Protein AF-A0AAP0MAU3-F1 (afdb_monomer_lite)

Structure (mmCIF, N/CA/C/O backbone):
data_AF-A0AAP0MAU3-F1
#
_entry.id   AF-A0AAP0MAU3-F1
#
loop_
_atom_site.group_PDB
_atom_site.id
_atom_site.type_symbol
_atom_site.label_atom_id
_atom_site.label_alt_id
_atom_site.label_comp_id
_atom_site.label_asym_id
_atom_site.label_entity_id
_atom_site.label_seq_id
_atom_site.pdbx_PDB_ins_code
_atom_site.Cartn_x
_atom_site.Cartn_y
_atom_site.Cartn_z
_atom_site.occupancy
_atom_site.B_iso_or_equiv
_atom_site.auth_seq_id
_atom_site.auth_comp_id
_atom_site.auth_asym_id
_atom_site.auth_atom_id
_atom_site.pdbx_PDB_model_num
ATOM 1 N N . MET A 1 1 ? 17.830 -16.562 -1.555 1.00 63.91 1 MET A N 1
ATOM 2 C CA . MET A 1 1 ? 18.471 -15.692 -2.558 1.00 63.91 1 MET A CA 1
ATOM 3 C C . MET A 1 1 ? 19.963 -15.726 -2.331 1.00 63.91 1 MET A C 1
ATOM 5 O O . MET A 1 1 ? 20.394 -15.428 -1.215 1.00 63.91 1 MET A O 1
ATOM 9 N N . LYS A 1 2 ? 20.707 -16.133 -3.354 1.00 83.50 2 LYS A N 1
ATOM 10 C CA . LYS A 1 2 ? 22.169 -16.105 -3.375 1.00 83.50 2 LYS A CA 1
ATOM 11 C C . LYS A 1 2 ? 22.661 -14.647 -3.455 1.00 83.50 2 LYS A C 1
ATOM 13 O O . LYS A 1 2 ? 21.877 -13.733 -3.728 1.00 83.50 2 LYS A O 1
ATOM 18 N N . ASP A 1 3 ? 23.919 -14.393 -3.111 1.00 85.00 3 ASP A N 1
ATOM 19 C CA . ASP A 1 3 ? 24.422 -13.017 -2.977 1.00 85.00 3 ASP A CA 1
ATOM 20 C C . ASP A 1 3 ? 24.593 -12.295 -4.322 1.00 85.00 3 ASP A C 1
ATOM 22 O O . ASP A 1 3 ? 24.368 -11.086 -4.402 1.00 85.00 3 ASP A O 1
ATOM 26 N N . ASP A 1 4 ? 24.875 -13.039 -5.387 1.00 83.12 4 ASP A N 1
ATOM 27 C CA . ASP A 1 4 ? 24.840 -12.591 -6.782 1.00 83.12 4 ASP A CA 1
ATOM 28 C C . ASP A 1 4 ? 23.440 -12.103 -7.190 1.00 83.12 4 ASP A C 1
ATOM 30 O O . ASP A 1 4 ? 23.301 -10.999 -7.717 1.00 83.12 4 ASP A O 1
ATOM 34 N N . GLU A 1 5 ? 22.387 -12.847 -6.843 1.00 81.06 5 GLU A N 1
ATOM 35 C CA . GLU A 1 5 ? 20.999 -12.443 -7.095 1.00 81.06 5 GLU A CA 1
ATOM 36 C C . GLU A 1 5 ? 20.652 -11.140 -6.360 1.00 81.06 5 GLU A C 1
ATOM 38 O O . GLU A 1 5 ? 20.054 -10.228 -6.937 1.00 81.06 5 GLU A O 1
ATOM 43 N N . LYS A 1 6 ? 21.049 -11.016 -5.083 1.00 84.69 6 LYS A N 1
ATOM 44 C CA . LYS A 1 6 ? 20.830 -9.783 -4.298 1.00 84.69 6 LYS A CA 1
ATOM 45 C C . LYS A 1 6 ? 21.547 -8.600 -4.926 1.00 84.69 6 LYS A C 1
ATOM 47 O O . LYS A 1 6 ? 20.984 -7.505 -4.967 1.00 84.69 6 LYS A O 1
ATOM 52 N N . ASN A 1 7 ? 22.770 -8.813 -5.398 1.00 84.94 7 ASN A N 1
ATOM 53 C CA . ASN A 1 7 ? 23.569 -7.771 -6.019 1.00 84.94 7 ASN A CA 1
ATOM 54 C C . ASN A 1 7 ? 22.959 -7.310 -7.352 1.00 84.94 7 ASN A C 1
ATOM 56 O O . ASN A 1 7 ? 22.775 -6.110 -7.550 1.00 84.94 7 ASN A O 1
ATOM 60 N N . SER A 1 8 ? 22.545 -8.247 -8.210 1.00 81.69 8 SER A N 1
ATOM 61 C CA . SER A 1 8 ? 21.859 -7.961 -9.477 1.00 81.69 8 SER A CA 1
ATOM 62 C C . SER A 1 8 ? 20.578 -7.140 -9.269 1.00 81.69 8 SER A C 1
ATOM 64 O O . SER A 1 8 ? 20.365 -6.141 -9.959 1.00 81.69 8 SER A O 1
ATOM 66 N N . ILE A 1 9 ? 19.753 -7.484 -8.269 1.00 82.56 9 ILE A N 1
ATOM 67 C CA . ILE A 1 9 ? 18.547 -6.703 -7.933 1.00 82.56 9 ILE A CA 1
ATOM 68 C C . ILE A 1 9 ? 18.9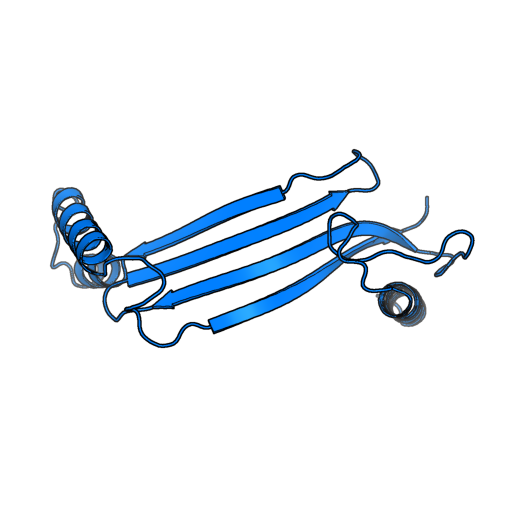05 -5.310 -7.394 1.00 82.56 9 ILE A C 1
ATOM 70 O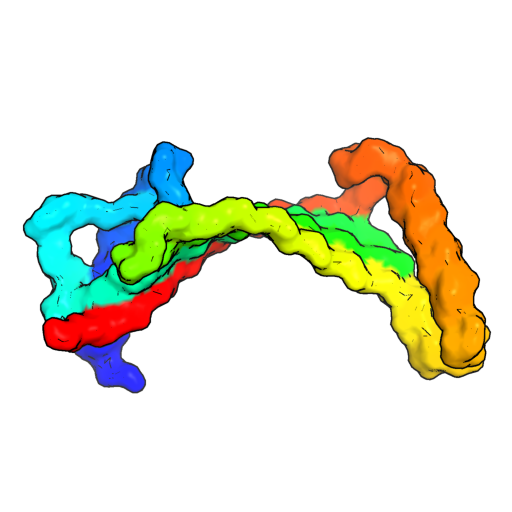 O . ILE A 1 9 ? 18.266 -4.329 -7.771 1.00 82.56 9 ILE A O 1
ATOM 74 N N . ARG A 1 10 ? 19.924 -5.189 -6.533 1.00 83.62 10 ARG A N 1
ATOM 75 C CA . ARG A 1 10 ? 20.364 -3.888 -5.995 1.00 83.62 10 ARG A CA 1
ATOM 76 C C . ARG A 1 10 ? 20.853 -2.943 -7.092 1.00 83.62 10 ARG A C 1
ATOM 78 O O . ARG A 1 10 ? 20.439 -1.789 -7.101 1.00 83.62 10 ARG A O 1
ATOM 85 N N . ILE A 1 11 ? 21.680 -3.420 -8.026 1.00 83.81 11 ILE A N 1
ATOM 86 C CA . ILE A 1 11 ? 22.151 -2.624 -9.175 1.00 83.81 11 ILE A CA 1
ATOM 87 C C . ILE A 1 11 ? 20.961 -2.162 -10.026 1.00 83.81 11 ILE A C 1
ATOM 89 O O . ILE A 1 11 ? 20.883 -0.998 -10.425 1.00 83.81 11 ILE A O 1
ATOM 93 N N . LEU A 1 12 ? 19.999 -3.057 -10.261 1.00 82.88 12 LEU A N 1
ATOM 94 C CA . LEU A 1 12 ? 18.791 -2.736 -11.008 1.00 82.88 12 LEU A CA 1
ATOM 95 C C . LEU A 1 12 ? 17.947 -1.663 -10.300 1.00 82.88 12 LEU A C 1
ATOM 97 O O . LEU A 1 12 ? 17.525 -0.716 -10.951 1.00 82.88 12 LEU A O 1
ATOM 101 N N . ILE A 1 13 ? 17.743 -1.743 -8.984 1.00 82.00 13 ILE A N 1
ATOM 102 C CA . ILE A 1 13 ? 16.989 -0.725 -8.229 1.00 82.00 13 ILE A CA 1
ATOM 103 C C . ILE A 1 13 ? 17.736 0.617 -8.207 1.00 82.00 13 ILE A C 1
ATOM 105 O O . ILE A 1 13 ? 17.131 1.657 -8.452 1.00 82.00 13 ILE A O 1
ATOM 109 N N . ASN A 1 14 ? 19.050 0.600 -7.980 1.00 84.44 14 ASN A N 1
ATOM 110 C CA . ASN A 1 14 ? 19.868 1.812 -7.866 1.00 84.44 14 ASN A CA 1
ATOM 111 C C . ASN A 1 14 ? 20.077 2.552 -9.198 1.00 84.44 14 ASN A C 1
ATOM 113 O O . ASN A 1 14 ? 20.582 3.669 -9.198 1.00 84.44 14 ASN A O 1
ATOM 117 N N . SER A 1 15 ? 19.714 1.945 -10.331 1.00 84.50 15 SER A N 1
ATOM 118 C CA . SER A 1 15 ? 19.778 2.589 -11.651 1.00 84.50 15 SER A CA 1
ATOM 119 C C . SER A 1 15 ? 18.492 3.326 -12.047 1.00 84.50 15 SER A C 1
ATOM 121 O O . SER A 1 15 ? 18.447 3.926 -13.123 1.00 84.50 15 SER A O 1
ATOM 123 N N . ALA A 1 16 ? 17.461 3.298 -11.196 1.00 87.06 16 ALA A N 1
ATOM 124 C CA . ALA A 1 16 ? 16.225 4.038 -11.407 1.00 87.06 16 ALA A CA 1
ATOM 125 C C . ALA A 1 16 ? 16.463 5.555 -11.362 1.00 87.06 16 ALA A C 1
ATOM 127 O O . ALA A 1 16 ? 17.186 6.062 -10.506 1.00 87.06 16 ALA A O 1
ATOM 128 N N . ILE A 1 17 ? 15.803 6.283 -12.259 1.00 87.44 17 ILE A N 1
ATOM 129 C CA . ILE A 1 17 ? 15.818 7.744 -12.323 1.00 87.44 17 ILE A CA 1
ATOM 130 C C . ILE A 1 17 ? 14.399 8.241 -12.018 1.00 87.44 17 ILE A C 1
ATOM 132 O O . ILE A 1 17 ? 13.470 7.817 -12.712 1.00 87.44 17 ILE A O 1
ATOM 136 N N . PRO A 1 18 ? 14.215 9.123 -11.017 1.00 85.31 18 PRO A N 1
ATOM 137 C CA . PRO A 1 18 ? 12.951 9.816 -10.796 1.00 85.31 18 PRO A CA 1
ATOM 138 C C . PRO A 1 18 ? 12.510 10.579 -12.039 1.00 85.31 18 PRO A C 1
ATOM 140 O O . PRO A 1 18 ? 13.286 11.345 -12.612 1.00 85.31 18 PRO A O 1
ATOM 143 N N . ASP A 1 19 ? 11.269 10.358 -12.447 1.00 86.25 19 ASP A N 1
ATOM 144 C CA . ASP A 1 19 ? 10.676 10.989 -13.616 1.00 86.25 19 ASP A CA 1
ATOM 145 C C . ASP A 1 19 ? 9.166 11.161 -13.384 1.00 86.25 19 ASP A C 1
ATOM 147 O O . ASP A 1 19 ? 8.422 10.184 -13.461 1.00 86.25 19 ASP A O 1
ATOM 151 N N . PRO A 1 20 ? 8.701 12.372 -13.033 1.00 81.88 20 PRO A N 1
ATOM 152 C CA . PRO A 1 20 ? 7.296 12.618 -12.721 1.00 81.88 20 PRO A CA 1
ATOM 153 C C . PRO A 1 20 ? 6.384 12.585 -13.956 1.00 81.88 20 PRO A C 1
ATOM 155 O O . PRO A 1 20 ? 5.166 12.568 -13.795 1.00 81.88 20 PRO A O 1
ATOM 158 N N . GLU A 1 21 ? 6.941 12.592 -15.170 1.00 85.50 21 GLU A N 1
ATOM 159 C CA . GLU A 1 21 ? 6.165 12.601 -16.414 1.00 85.50 21 GLU A CA 1
ATOM 160 C C . GLU A 1 21 ? 5.739 11.189 -16.840 1.00 85.50 21 GLU A C 1
ATOM 162 O O . GLU A 1 21 ? 4.863 11.027 -17.693 1.00 85.50 21 GLU A O 1
ATOM 167 N N . VAL A 1 22 ? 6.319 10.150 -16.228 1.00 81.38 22 VAL A N 1
ATOM 168 C CA . VAL A 1 22 ? 5.973 8.752 -16.499 1.00 81.38 22 VAL A CA 1
ATOM 169 C C . VAL A 1 22 ? 5.142 8.145 -15.375 1.00 81.38 22 VAL A C 1
ATOM 171 O O . VAL A 1 22 ? 5.345 8.413 -14.190 1.00 81.38 22 VAL A O 1
ATOM 174 N N . LYS A 1 23 ? 4.233 7.237 -15.746 1.00 80.00 23 LYS A N 1
ATOM 175 C CA . LYS A 1 23 ? 3.464 6.461 -14.769 1.00 80.00 23 LYS A CA 1
ATOM 176 C C . LYS A 1 23 ? 4.393 5.685 -13.836 1.00 80.00 23 LYS A C 1
ATOM 178 O O . LYS A 1 23 ? 5.334 5.026 -14.278 1.00 80.00 23 LYS A O 1
ATOM 183 N N . GLY A 1 24 ? 4.109 5.741 -12.541 1.00 78.75 24 GLY A N 1
ATOM 184 C CA . GLY A 1 24 ? 4.936 5.136 -11.499 1.00 78.75 24 GLY A CA 1
ATOM 185 C C . GLY A 1 24 ? 6.176 5.957 -11.126 1.00 78.75 24 GLY A C 1
ATOM 186 O O . GLY A 1 24 ? 6.933 5.522 -10.258 1.00 78.75 24 GLY A O 1
ATOM 187 N N . GLY A 1 25 ? 6.385 7.131 -11.732 1.00 83.06 25 GLY A N 1
ATOM 188 C CA . GLY A 1 25 ? 7.350 8.137 -11.284 1.00 83.06 25 GLY A CA 1
ATOM 189 C C . GLY A 1 25 ? 8.829 7.763 -11.431 1.00 83.06 25 GLY A C 1
ATOM 190 O O . GLY A 1 25 ? 9.692 8.481 -10.926 1.00 83.06 25 GLY A O 1
ATOM 191 N N . LEU A 1 26 ? 9.141 6.625 -12.060 1.00 87.00 26 LEU A N 1
ATOM 192 C CA . LEU A 1 26 ? 10.507 6.150 -12.274 1.00 87.00 26 LEU A CA 1
ATOM 193 C C . LEU A 1 26 ? 10.687 5.655 -13.702 1.00 87.00 26 LEU A C 1
ATOM 195 O O . LEU A 1 26 ? 9.875 4.885 -14.219 1.00 87.00 26 LEU A O 1
ATOM 199 N N . ARG A 1 27 ? 11.839 5.987 -14.279 1.00 84.06 27 ARG A N 1
ATOM 200 C CA . ARG A 1 27 ? 12.334 5.392 -15.519 1.00 84.06 27 ARG A CA 1
ATOM 201 C C . ARG A 1 27 ? 13.694 4.745 -15.319 1.00 84.06 27 ARG A C 1
ATOM 203 O O . ARG A 1 27 ? 14.437 5.069 -14.398 1.00 84.06 27 ARG A O 1
ATOM 210 N N . TRP A 1 28 ? 14.043 3.866 -16.245 1.00 82.75 28 TRP A N 1
ATOM 211 C CA . TRP A 1 28 ? 15.390 3.327 -16.375 1.00 82.75 28 TRP A CA 1
ATOM 212 C C . TRP A 1 28 ? 16.007 3.874 -17.662 1.00 82.75 28 TRP A C 1
ATOM 214 O O . TRP A 1 28 ? 15.285 4.028 -18.651 1.00 82.75 28 TRP A O 1
ATOM 224 N N . PRO A 1 29 ? 17.314 4.188 -17.689 1.00 74.38 29 PRO A N 1
ATOM 225 C CA . PRO A 1 29 ? 17.950 4.617 -18.926 1.00 74.38 29 PRO A CA 1
ATOM 226 C C . PRO A 1 29 ? 17.768 3.556 -20.033 1.00 74.38 29 PRO A C 1
ATOM 228 O O . PRO A 1 29 ? 17.791 2.345 -19.796 1.00 74.38 29 PRO A O 1
ATOM 231 N N . MET A 1 30 ? 17.536 3.992 -21.263 1.00 62.41 30 MET A N 1
ATOM 232 C CA . MET A 1 30 ? 17.283 3.072 -22.370 1.00 62.41 30 MET A CA 1
ATOM 233 C C . MET A 1 30 ? 18.606 2.447 -22.848 1.00 62.41 30 MET A C 1
ATOM 235 O O . MET A 1 30 ? 19.637 3.116 -22.858 1.00 62.41 30 MET A O 1
ATOM 239 N N . GLY A 1 31 ? 18.602 1.162 -23.220 1.00 55.44 31 GLY A N 1
ATOM 240 C CA . GLY A 1 31 ? 19.757 0.515 -23.867 1.00 55.44 31 GLY A CA 1
ATOM 241 C C . GLY A 1 31 ? 20.860 -0.044 -22.955 1.00 55.44 31 GLY A C 1
ATOM 242 O O . GLY A 1 31 ? 21.907 -0.430 -23.466 1.00 55.44 31 GLY A O 1
ATOM 243 N N . LYS A 1 32 ? 20.656 -0.142 -21.631 1.00 53.34 32 LYS A N 1
ATOM 244 C CA . LYS A 1 32 ? 21.577 -0.874 -20.738 1.00 53.34 32 LYS A CA 1
ATOM 245 C C . LYS A 1 32 ? 20.891 -2.085 -20.108 1.00 53.34 32 LYS A C 1
ATOM 247 O O . LYS A 1 32 ? 19.809 -1.973 -19.539 1.00 53.34 32 LYS A O 1
ATOM 252 N N . SER A 1 33 ? 21.546 -3.243 -20.162 1.00 55.72 33 SER A N 1
ATOM 253 C CA . SER A 1 33 ? 21.199 -4.386 -19.317 1.00 55.72 33 SER A CA 1
ATOM 254 C C . SER A 1 33 ? 21.689 -4.105 -17.892 1.00 55.72 33 SER A C 1
ATOM 256 O O . SER A 1 33 ? 22.870 -4.273 -17.598 1.00 55.72 33 SER A O 1
ATOM 258 N N . TYR A 1 34 ? 20.809 -3.627 -17.013 1.00 61.28 34 TYR A N 1
ATOM 259 C CA . TYR A 1 34 ? 21.162 -3.296 -15.621 1.00 61.28 34 TYR A CA 1
ATOM 260 C C . TYR A 1 34 ? 21.465 -4.523 -14.764 1.00 61.28 34 TYR A C 1
ATOM 262 O O . TYR A 1 34 ? 22.219 -4.443 -13.801 1.00 61.28 34 TYR A O 1
ATOM 270 N N . SER A 1 35 ? 20.903 -5.669 -15.138 1.00 64.75 35 SER A N 1
ATOM 271 C CA . SER A 1 35 ? 21.321 -6.972 -14.642 1.00 64.75 35 SER A CA 1
ATOM 272 C C . SER A 1 35 ? 21.125 -8.006 -15.749 1.00 64.75 35 SER A C 1
ATOM 274 O O . SER A 1 35 ? 20.183 -7.889 -16.539 1.00 64.75 35 SER A O 1
ATOM 276 N N . LYS A 1 36 ? 22.018 -8.998 -15.835 1.00 67.38 36 LYS A N 1
ATOM 277 C CA . LYS A 1 36 ? 21.875 -10.100 -16.800 1.00 67.38 36 LYS A CA 1
ATOM 278 C C . LYS A 1 36 ? 20.710 -11.025 -16.444 1.00 67.38 36 LYS A C 1
ATOM 280 O O . LYS A 1 36 ? 20.136 -11.636 -17.339 1.00 67.38 36 LYS A O 1
ATOM 285 N N . ASP A 1 37 ? 20.318 -11.044 -15.171 1.00 77.81 37 ASP A N 1
ATOM 286 C CA . ASP A 1 37 ? 19.439 -12.081 -14.627 1.00 77.81 37 ASP A CA 1
ATOM 287 C C . ASP A 1 37 ? 18.023 -11.584 -14.329 1.00 77.81 37 ASP A C 1
ATOM 289 O O . ASP A 1 37 ? 17.108 -12.395 -14.249 1.00 77.81 37 ASP A O 1
ATOM 293 N N . TYR A 1 38 ? 17.813 -10.271 -14.180 1.00 79.44 38 TYR A N 1
ATOM 294 C CA . TYR A 1 38 ? 16.532 -9.684 -13.784 1.00 79.44 38 TYR A CA 1
ATOM 295 C C . TYR A 1 38 ? 16.130 -8.481 -14.639 1.00 79.44 38 TYR A C 1
ATOM 297 O O . TYR A 1 38 ? 16.957 -7.688 -15.101 1.00 79.44 38 TYR A O 1
ATOM 305 N N . ARG A 1 39 ? 14.814 -8.290 -14.753 1.00 80.00 39 ARG A N 1
ATOM 306 C CA . ARG A 1 39 ? 14.186 -7.114 -15.365 1.00 80.00 39 ARG A CA 1
ATOM 307 C C . ARG A 1 39 ? 13.078 -6.544 -14.490 1.00 80.00 39 ARG A C 1
ATOM 309 O O . ARG A 1 39 ? 12.421 -7.281 -13.749 1.00 80.00 39 ARG A O 1
ATOM 316 N N . ILE A 1 40 ? 12.826 -5.242 -14.629 1.00 79.75 40 ILE A N 1
ATOM 317 C CA . ILE A 1 40 ? 11.642 -4.597 -14.053 1.00 79.75 40 ILE A CA 1
ATOM 318 C C . ILE A 1 40 ? 10.409 -5.067 -14.828 1.00 79.75 40 ILE A C 1
ATOM 320 O O . ILE A 1 40 ? 10.369 -4.991 -16.054 1.00 79.75 40 ILE A O 1
ATOM 324 N N . VAL A 1 41 ? 9.397 -5.556 -14.114 1.00 80.88 41 VAL A N 1
ATOM 325 C CA . VAL A 1 41 ? 8.096 -5.922 -14.702 1.00 80.88 41 VAL A CA 1
ATOM 326 C C . VAL A 1 41 ? 6.986 -4.945 -14.329 1.00 80.88 41 VAL A C 1
ATOM 328 O O . VAL A 1 41 ? 5.950 -4.921 -14.992 1.00 80.88 41 VAL A O 1
ATOM 331 N N . GLY A 1 42 ? 7.221 -4.095 -13.329 1.00 82.06 42 GLY A N 1
ATOM 332 C CA . GLY A 1 42 ? 6.371 -2.950 -13.043 1.00 82.06 42 GLY A CA 1
ATOM 333 C C . GLY A 1 42 ? 6.955 -2.005 -11.997 1.00 82.06 42 GLY A C 1
ATOM 334 O O . GLY A 1 42 ? 7.885 -2.365 -11.264 1.00 82.06 42 GLY A O 1
ATOM 335 N N . VAL A 1 43 ? 6.362 -0.819 -11.924 1.00 83.50 43 VAL A N 1
ATOM 336 C CA . VAL A 1 43 ? 6.699 0.269 -11.003 1.00 83.50 43 VAL A CA 1
ATOM 337 C C . VAL A 1 43 ? 5.419 0.803 -10.373 1.00 83.50 43 VAL A C 1
ATOM 339 O O . VAL A 1 43 ? 4.395 0.926 -11.042 1.00 83.50 43 VAL A O 1
ATOM 342 N N . TRP A 1 44 ? 5.486 1.118 -9.082 1.00 83.75 44 TRP A N 1
ATOM 343 C CA . TRP A 1 44 ? 4.396 1.724 -8.331 1.00 83.75 44 TRP A CA 1
ATOM 344 C C . TRP A 1 44 ? 4.907 2.950 -7.588 1.00 83.75 44 TRP A C 1
ATOM 346 O O . TRP A 1 44 ? 5.817 2.835 -6.761 1.00 83.75 44 TRP A O 1
ATOM 356 N N . HIS A 1 45 ? 4.254 4.081 -7.820 1.00 84.81 45 HIS A N 1
ATOM 357 C CA . HIS A 1 45 ? 4.367 5.278 -7.006 1.00 84.81 45 HIS A CA 1
ATOM 358 C C . HIS A 1 45 ? 3.130 5.370 -6.115 1.00 84.81 45 HIS A C 1
ATOM 360 O O . HIS A 1 45 ? 1.999 5.330 -6.596 1.00 84.81 45 HIS A O 1
ATOM 366 N N . ASN A 1 46 ? 3.346 5.407 -4.801 1.00 81.94 46 ASN A N 1
ATOM 367 C CA . ASN A 1 46 ? 2.262 5.436 -3.830 1.00 81.94 46 ASN A CA 1
ATOM 368 C C . ASN A 1 46 ? 2.378 6.677 -2.958 1.00 81.94 46 ASN A C 1
ATOM 370 O O . ASN A 1 46 ? 3.360 6.828 -2.226 1.00 81.94 46 ASN A O 1
ATOM 374 N N . GLU A 1 47 ? 1.339 7.498 -2.981 1.00 82.44 47 GLU A N 1
ATOM 375 C CA . GLU A 1 47 ? 1.148 8.588 -2.036 1.00 82.44 47 GLU A CA 1
ATOM 376 C C . GLU A 1 47 ? 0.087 8.164 -1.022 1.00 82.44 47 GLU A C 1
ATOM 378 O O . GLU A 1 47 ? -1.031 7.804 -1.390 1.00 82.44 47 GLU A O 1
ATOM 383 N N . PHE A 1 48 ? 0.436 8.196 0.262 1.00 80.88 48 PHE A N 1
ATOM 384 C CA . PHE A 1 48 ? -0.484 7.879 1.348 1.00 80.88 48 PHE A CA 1
ATOM 385 C C . PHE A 1 48 ? -0.781 9.129 2.164 1.00 80.88 48 PHE A C 1
ATOM 387 O O . PHE A 1 48 ? 0.140 9.791 2.645 1.00 80.88 48 PHE A O 1
ATOM 394 N N . LYS A 1 49 ? -2.067 9.396 2.392 1.00 81.94 49 LYS A N 1
ATOM 395 C CA . LYS A 1 49 ? -2.562 10.377 3.359 1.00 81.94 49 LYS A CA 1
ATOM 396 C C . LYS A 1 49 ? -3.376 9.644 4.409 1.00 81.94 49 LYS A C 1
ATOM 398 O O . LYS A 1 49 ? -4.340 8.954 4.088 1.00 81.94 49 LYS A O 1
ATOM 403 N N . SER A 1 50 ? -2.982 9.774 5.671 1.00 80.50 50 SER A N 1
ATOM 404 C CA . SER A 1 50 ? -3.738 9.209 6.789 1.00 80.50 50 SER A CA 1
ATOM 405 C C . SER A 1 50 ? -4.276 10.311 7.687 1.00 80.50 50 SER A C 1
ATOM 407 O O . SER A 1 50 ? -3.516 11.145 8.176 1.00 80.50 50 SER A O 1
ATOM 409 N N . TYR A 1 51 ? -5.577 10.242 7.945 1.00 80.75 51 TYR A N 1
ATOM 410 C CA . TYR A 1 51 ? -6.320 11.093 8.863 1.00 80.75 51 TYR A CA 1
ATOM 411 C C . TYR A 1 51 ? -6.753 10.238 10.050 1.00 80.75 51 TYR A C 1
ATOM 413 O O . TYR A 1 51 ? -7.291 9.139 9.876 1.00 80.75 51 TYR A O 1
ATOM 421 N N . LYS A 1 52 ? -6.466 10.696 11.270 1.00 80.06 52 LYS A N 1
ATOM 422 C CA . LYS A 1 52 ? -6.680 9.912 12.491 1.00 80.06 52 LYS A CA 1
ATOM 423 C C . LYS A 1 52 ? -7.379 10.747 13.552 1.00 80.06 52 LYS A C 1
ATOM 425 O O . LYS A 1 52 ? -6.872 11.788 13.956 1.00 80.06 52 LYS A O 1
ATOM 430 N N . SER A 1 53 ? -8.464 10.209 14.085 1.00 79.56 53 SER A N 1
ATOM 431 C CA . SER A 1 53 ? -9.069 10.632 15.343 1.00 79.56 53 SER A CA 1
ATOM 432 C C . SER A 1 53 ? -9.082 9.445 16.326 1.00 79.56 53 SER A C 1
ATOM 434 O O . SER A 1 53 ? -8.694 8.317 15.974 1.00 79.56 53 SER A O 1
ATOM 436 N N . PRO A 1 54 ? -9.484 9.659 17.589 1.00 81.12 54 PRO A N 1
ATOM 437 C CA . PRO A 1 54 ? -9.744 8.558 18.515 1.00 81.12 54 PRO A CA 1
ATOM 438 C C . PRO A 1 54 ? -10.820 7.587 17.997 1.00 81.12 54 PRO A C 1
ATOM 440 O O . PRO A 1 54 ? -10.678 6.375 18.141 1.00 81.12 54 PRO A O 1
ATOM 443 N N . SER A 1 55 ? -11.855 8.111 17.339 1.00 78.69 55 SER A N 1
ATOM 444 C CA . SER A 1 55 ? -13.025 7.387 16.823 1.00 78.69 55 SER A CA 1
ATOM 445 C C . SER A 1 55 ? -12.816 6.757 15.442 1.00 78.69 55 SER A C 1
ATOM 447 O O . SER A 1 55 ? -13.425 5.729 15.144 1.00 78.69 55 SER A O 1
ATOM 449 N N . LEU A 1 56 ? -11.922 7.309 14.617 1.00 83.69 56 LEU A N 1
ATOM 450 C CA . LEU A 1 56 ? -11.830 7.005 13.190 1.00 83.69 56 LEU A CA 1
ATOM 451 C C . LEU A 1 56 ? -10.381 6.982 12.678 1.00 83.69 56 LEU A C 1
ATOM 453 O O . LEU A 1 56 ? -9.490 7.675 13.173 1.00 83.69 56 LEU A O 1
ATOM 457 N N . LYS A 1 57 ? -10.141 6.210 11.621 1.00 86.19 57 LYS A N 1
ATOM 458 C CA . LYS A 1 57 ? -8.972 6.353 10.753 1.00 86.19 57 LYS A CA 1
ATOM 459 C C . LYS A 1 57 ? -9.409 6.276 9.294 1.00 86.19 57 LYS A C 1
ATOM 461 O O . LYS A 1 57 ? -9.983 5.270 8.893 1.00 86.19 57 LYS A O 1
ATOM 466 N N . LEU A 1 58 ? -9.086 7.303 8.519 1.00 85.38 58 LEU A N 1
ATOM 467 C CA . LEU A 1 58 ? -9.237 7.333 7.067 1.00 85.38 58 LEU A CA 1
ATOM 468 C C . LEU A 1 58 ? -7.840 7.289 6.440 1.00 85.38 58 LEU A C 1
ATOM 470 O O . LEU A 1 58 ? -6.957 8.061 6.816 1.00 85.38 58 LEU A O 1
ATOM 474 N N . GLU A 1 59 ? -7.618 6.371 5.512 1.00 87.69 59 GLU A N 1
ATOM 475 C CA . GLU A 1 59 ? -6.405 6.305 4.700 1.00 87.69 59 GLU A CA 1
ATOM 476 C C . GLU A 1 59 ? -6.797 6.465 3.240 1.00 87.69 59 GLU A C 1
ATOM 478 O O . GLU A 1 59 ? -7.562 5.664 2.711 1.00 87.69 59 GLU A O 1
ATOM 483 N N . VAL A 1 60 ? -6.273 7.505 2.607 1.00 86.06 60 VAL A N 1
ATOM 484 C CA . VAL A 1 60 ? -6.405 7.748 1.174 1.00 86.06 60 VAL A CA 1
ATOM 485 C C . VAL A 1 60 ? -5.060 7.434 0.548 1.00 86.06 60 VAL A C 1
ATOM 487 O O . VAL A 1 60 ? -4.026 7.937 0.996 1.00 86.06 60 VAL A O 1
ATOM 490 N N . ARG A 1 61 ? -5.061 6.580 -0.467 1.00 86.12 61 ARG A N 1
ATOM 491 C CA . ARG A 1 61 ? -3.860 6.165 -1.175 1.00 86.12 61 ARG A CA 1
ATOM 492 C C . ARG A 1 61 ? -4.032 6.426 -2.661 1.00 86.12 61 ARG A C 1
ATOM 494 O O . ARG A 1 61 ? -4.875 5.806 -3.302 1.00 86.12 61 ARG A O 1
ATOM 501 N N . ASN A 1 62 ? -3.186 7.287 -3.208 1.00 85.69 62 ASN A N 1
ATOM 502 C CA . ASN A 1 62 ? -3.061 7.456 -4.648 1.00 85.69 62 ASN A CA 1
ATOM 503 C C . ASN A 1 62 ? -1.989 6.485 -5.131 1.00 85.69 62 ASN A C 1
ATOM 505 O O . ASN A 1 62 ? -0.837 6.556 -4.696 1.00 85.69 62 ASN A O 1
ATOM 509 N N . VAL A 1 63 ? -2.378 5.546 -5.987 1.00 84.38 63 VAL A N 1
ATOM 510 C CA . VAL A 1 63 ? -1.468 4.556 -6.561 1.00 84.38 63 VAL A CA 1
ATOM 511 C C . VAL A 1 63 ? -1.364 4.808 -8.047 1.00 84.38 63 VAL A C 1
ATOM 513 O O . VAL A 1 63 ? -2.328 4.590 -8.775 1.00 84.38 63 VAL A O 1
ATOM 516 N N . ASP A 1 64 ? -0.180 5.196 -8.492 1.00 85.38 64 ASP A N 1
ATOM 517 C CA . ASP A 1 64 ? 0.156 5.278 -9.903 1.00 85.38 64 ASP A CA 1
ATOM 518 C C . ASP A 1 64 ? 1.049 4.094 -10.283 1.00 85.38 64 ASP A C 1
ATOM 520 O O . ASP A 1 64 ? 2.078 3.830 -9.649 1.00 85.38 64 ASP A O 1
ATOM 524 N N . ARG A 1 65 ? 0.604 3.317 -11.272 1.00 85.12 65 ARG A N 1
ATOM 525 C CA . ARG A 1 65 ? 1.186 2.021 -11.630 1.00 85.12 65 ARG A CA 1
ATOM 526 C C . ARG A 1 65 ? 1.645 2.043 -13.071 1.00 85.12 65 ARG A C 1
ATOM 528 O O . ARG A 1 65 ? 0.935 2.500 -13.962 1.00 85.12 65 ARG A O 1
ATOM 535 N N . PHE A 1 66 ? 2.762 1.382 -13.320 1.00 82.12 66 PHE A N 1
ATOM 536 C CA . PHE A 1 66 ? 3.193 1.026 -14.658 1.00 82.12 66 PHE A CA 1
ATOM 537 C C . PHE A 1 66 ? 3.548 -0.455 -14.713 1.00 82.12 66 PHE A C 1
ATOM 539 O O . PHE A 1 66 ? 4.333 -0.935 -13.898 1.00 82.12 66 PHE A O 1
ATOM 546 N N . ILE A 1 67 ? 2.963 -1.196 -15.656 1.00 79.06 67 ILE A N 1
ATOM 547 C CA . ILE A 1 67 ? 3.200 -2.634 -15.815 1.00 79.06 67 ILE A CA 1
ATOM 548 C C . ILE A 1 67 ? 3.735 -2.873 -17.225 1.00 79.06 67 ILE A C 1
ATOM 550 O O . ILE A 1 67 ? 2.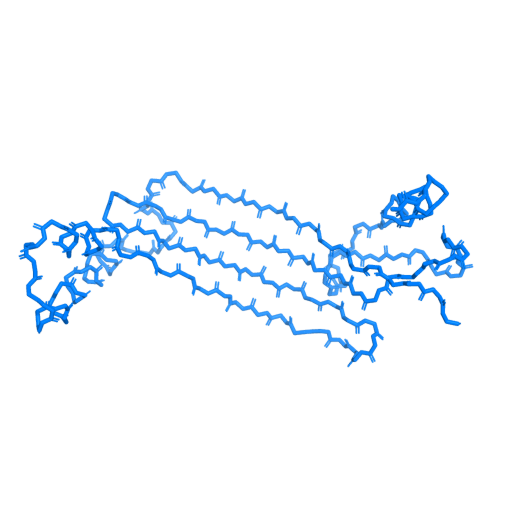996 -2.830 -18.203 1.00 79.06 67 ILE A O 1
ATOM 554 N N . PHE A 1 68 ? 5.019 -3.211 -17.335 1.00 74.94 68 PHE A N 1
ATOM 555 C CA . PHE A 1 68 ? 5.696 -3.360 -18.630 1.00 74.94 68 PHE A CA 1
ATOM 556 C C . PHE A 1 68 ? 5.072 -4.443 -19.523 1.00 74.94 68 PHE A C 1
ATOM 558 O O . PHE A 1 68 ? 5.185 -4.376 -20.741 1.00 74.94 68 PHE A O 1
ATOM 565 N N . LYS A 1 69 ? 4.419 -5.452 -18.929 1.00 70.69 69 LYS A N 1
ATOM 566 C CA . LYS A 1 69 ? 3.800 -6.565 -19.669 1.00 70.69 69 LYS A CA 1
ATOM 567 C C . LYS A 1 69 ? 2.441 -6.235 -20.282 1.00 70.69 69 LYS A C 1
ATOM 569 O O . LYS A 1 69 ? 2.105 -6.815 -21.305 1.00 70.69 69 LYS A O 1
ATOM 574 N N . THR A 1 70 ? 1.644 -5.395 -19.627 1.00 70.69 70 THR A N 1
ATOM 575 C CA . THR A 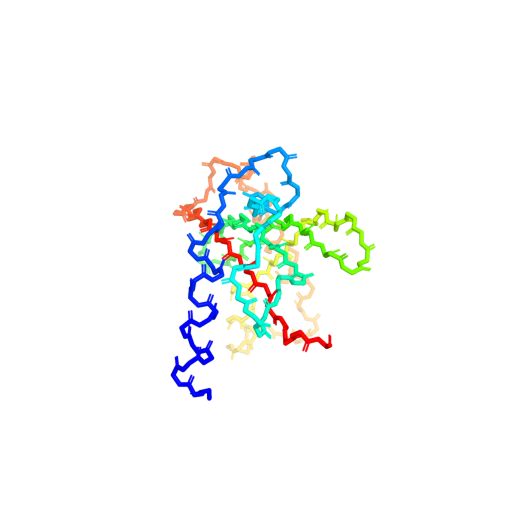1 70 ? 0.232 -5.171 -19.984 1.00 70.69 70 THR A CA 1
ATOM 576 C C . THR A 1 70 ? -0.035 -3.755 -20.489 1.00 70.69 70 THR A C 1
ATOM 578 O O . THR A 1 70 ? -1.168 -3.450 -20.841 1.00 70.69 70 THR A O 1
ATOM 581 N N . GLY A 1 71 ? 0.989 -2.899 -20.553 1.00 65.94 71 GLY A N 1
ATOM 582 C CA . GLY A 1 71 ? 0.875 -1.527 -21.043 1.00 65.94 71 GLY A CA 1
ATOM 583 C C . GLY A 1 71 ? 0.685 -0.496 -19.921 1.00 65.94 71 GLY A C 1
ATOM 584 O O . GLY A 1 71 ? 0.990 -0.786 -18.758 1.00 65.94 71 GLY A O 1
ATOM 585 N N . PRO A 1 72 ? 0.242 0.736 -20.250 1.00 61.50 72 PRO A N 1
ATOM 586 C CA . PRO A 1 72 ? 0.161 1.825 -19.282 1.00 61.50 72 PRO A CA 1
ATOM 587 C C . PRO A 1 72 ? -0.759 1.417 -18.130 1.00 61.50 72 PRO A C 1
ATOM 589 O O . PRO A 1 72 ? -1.943 1.169 -18.333 1.00 61.50 72 PRO A O 1
ATOM 592 N N . GLY A 1 73 ? -0.197 1.318 -16.924 1.00 63.97 73 GLY A N 1
ATOM 593 C CA . GLY A 1 73 ? -0.942 0.869 -15.753 1.00 63.97 73 GLY A CA 1
ATOM 594 C C . GLY A 1 73 ? -2.009 1.875 -15.318 1.00 63.97 73 GLY A C 1
ATOM 595 O O . GLY A 1 73 ? -2.107 2.990 -15.833 1.00 63.97 73 GLY A O 1
ATOM 596 N N . GLU A 1 74 ? -2.857 1.453 -14.391 1.00 69.81 74 GLU A N 1
ATOM 597 C CA . GLU A 1 74 ? -3.988 2.238 -13.906 1.00 69.81 74 GLU A CA 1
ATOM 598 C C . GLU A 1 74 ? -3.569 3.132 -12.733 1.00 69.81 74 GLU A C 1
ATOM 600 O O . GLU A 1 74 ? -2.890 2.671 -11.809 1.00 69.81 74 GLU A O 1
ATOM 605 N N . ALA A 1 75 ? -3.985 4.399 -12.773 1.00 77.19 75 ALA A N 1
ATOM 606 C CA . ALA A 1 75 ? -3.933 5.279 -11.616 1.00 77.19 75 ALA A CA 1
ATOM 607 C C . ALA A 1 75 ? -5.224 5.080 -10.819 1.00 77.19 75 ALA A C 1
ATOM 609 O O . ALA A 1 75 ? -6.316 5.318 -11.330 1.00 77.19 75 ALA A O 1
ATOM 610 N N . THR A 1 76 ? -5.103 4.618 -9.579 1.00 83.44 76 THR A N 1
ATOM 611 C CA . THR A 1 76 ? -6.251 4.293 -8.723 1.00 83.44 76 THR A CA 1
ATOM 612 C C . THR A 1 76 ? -6.183 5.076 -7.425 1.00 83.44 76 THR A C 1
ATOM 614 O O . THR A 1 76 ? -5.112 5.163 -6.816 1.00 83.44 76 THR A O 1
ATOM 617 N N . ILE A 1 77 ? -7.332 5.552 -6.955 1.00 84.31 77 ILE A N 1
ATOM 618 C CA . ILE A 1 77 ? -7.489 6.075 -5.598 1.00 84.31 77 ILE A CA 1
ATOM 619 C C . ILE A 1 77 ? -8.095 4.962 -4.743 1.00 84.31 77 ILE A C 1
ATOM 621 O O . ILE A 1 77 ? -9.205 4.503 -4.999 1.00 84.31 77 ILE A O 1
ATOM 625 N N . GLU A 1 78 ? -7.355 4.510 -3.736 1.00 86.31 78 GLU A N 1
ATOM 626 C CA . GLU A 1 78 ? -7.809 3.520 -2.761 1.00 86.31 78 GLU A CA 1
ATOM 627 C C . GLU A 1 78 ? -8.149 4.238 -1.447 1.00 86.31 78 GLU A C 1
ATOM 629 O O . GLU A 1 78 ? -7.335 4.995 -0.915 1.00 86.31 78 GLU A O 1
ATOM 634 N N . ILE A 1 79 ? -9.346 3.994 -0.907 1.00 85.19 79 ILE A N 1
ATOM 635 C CA . ILE A 1 79 ? -9.797 4.574 0.363 1.00 85.19 79 ILE A CA 1
ATOM 636 C C . ILE A 1 79 ? -10.031 3.446 1.372 1.00 85.19 79 ILE A C 1
ATOM 638 O O . ILE A 1 79 ? -10.819 2.536 1.125 1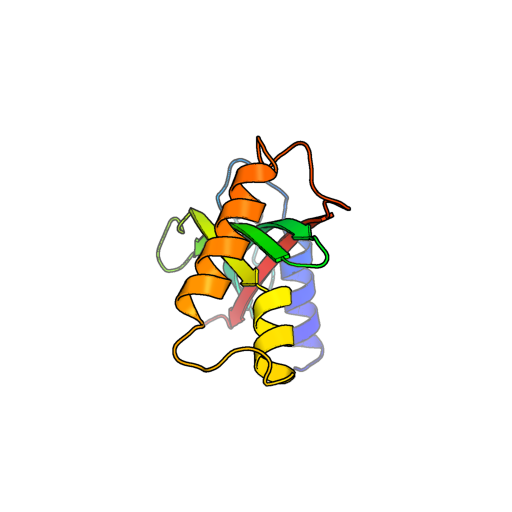.00 85.19 79 ILE A O 1
ATOM 642 N N . ASN A 1 80 ? -9.363 3.506 2.526 1.00 87.25 80 ASN A N 1
ATOM 643 C CA . ASN A 1 80 ? -9.583 2.600 3.651 1.00 87.25 80 ASN A CA 1
ATOM 644 C C . ASN A 1 80 ? -10.148 3.374 4.844 1.00 87.25 80 ASN A C 1
ATOM 646 O O . ASN A 1 80 ? -9.518 4.305 5.344 1.00 87.25 80 ASN A O 1
ATOM 650 N N . LEU A 1 81 ? -11.322 2.962 5.319 1.00 87.44 81 LEU A N 1
ATOM 651 C CA . LEU A 1 81 ? -11.981 3.550 6.479 1.00 87.44 81 LEU A CA 1
ATOM 652 C C . LEU A 1 81 ? -12.007 2.546 7.633 1.00 87.44 81 LEU A C 1
ATOM 654 O O . LEU A 1 81 ? -12.482 1.422 7.478 1.00 87.44 81 LEU A O 1
ATOM 658 N N . LYS A 1 82 ? -11.531 2.959 8.810 1.00 87.31 82 LYS A N 1
ATOM 659 C CA . LYS A 1 82 ? -11.623 2.185 10.054 1.00 87.31 82 LYS A CA 1
ATOM 660 C C . LYS A 1 82 ? -12.406 2.963 11.103 1.00 87.31 82 LYS A C 1
ATOM 662 O O . LYS A 1 82 ? -11.950 4.007 11.569 1.00 87.31 82 LYS A O 1
ATOM 667 N N . LEU A 1 83 ? -13.540 2.407 11.517 1.00 87.31 83 LEU A N 1
ATOM 668 C CA . LEU A 1 83 ? -14.401 2.943 12.573 1.00 87.31 83 LEU A CA 1
ATOM 669 C C . LEU A 1 83 ? -13.944 2.406 13.934 1.00 87.31 83 LEU A C 1
ATOM 671 O O . LEU A 1 83 ? -14.455 1.404 14.430 1.00 87.31 83 LEU A O 1
ATOM 675 N N . ARG A 1 84 ? -12.919 3.029 14.517 1.00 86.50 84 ARG A N 1
ATOM 676 C CA . ARG A 1 84 ? -12.274 2.555 15.753 1.00 86.50 84 ARG A CA 1
ATOM 677 C C . ARG A 1 84 ? -13.254 2.486 16.917 1.00 86.50 84 ARG A C 1
ATOM 679 O O . ARG A 1 84 ? -13.247 1.495 17.638 1.00 86.50 84 ARG A O 1
ATOM 686 N N . ARG A 1 85 ? -14.116 3.498 17.058 1.00 84.75 85 ARG A N 1
ATOM 687 C CA . ARG A 1 85 ? -15.136 3.540 18.110 1.00 84.75 85 ARG A CA 1
ATOM 688 C C . ARG A 1 85 ? -16.093 2.354 18.009 1.00 84.75 85 ARG A C 1
ATOM 690 O O . ARG A 1 85 ? -16.259 1.635 18.987 1.00 84.75 85 ARG A O 1
ATOM 697 N N . LEU A 1 86 ? -16.636 2.112 16.816 1.00 84.12 86 LEU A N 1
ATOM 698 C CA . LEU A 1 86 ? -17.556 1.003 16.565 1.00 84.12 86 LEU A CA 1
ATOM 699 C C . LEU A 1 86 ? -16.895 -0.354 16.849 1.00 84.12 86 LEU A C 1
ATOM 701 O O . LEU A 1 86 ? -17.488 -1.202 17.506 1.00 84.12 86 LEU A O 1
ATOM 705 N N . VAL A 1 87 ? -15.641 -0.540 16.420 1.00 86.06 87 VAL A N 1
ATOM 706 C CA . VAL A 1 87 ? -14.867 -1.753 16.734 1.00 86.06 87 VAL A CA 1
ATOM 707 C C . VAL A 1 87 ? -14.735 -1.945 18.249 1.00 86.06 87 VAL A C 1
ATOM 709 O O . VAL A 1 87 ? -14.999 -3.039 18.742 1.00 86.06 87 VAL A O 1
ATOM 712 N N . SER A 1 88 ? -14.375 -0.897 18.996 1.00 85.69 88 SER A N 1
ATOM 713 C CA . SER A 1 88 ? -14.253 -0.969 20.457 1.00 85.69 88 SER A CA 1
ATOM 714 C C . SER A 1 88 ? -15.590 -1.227 21.159 1.00 85.69 88 SER A C 1
ATOM 716 O O . SER A 1 88 ? -15.634 -1.975 22.130 1.00 85.69 88 SER A O 1
ATOM 718 N N . GLU A 1 89 ? -16.682 -0.631 20.684 1.00 85.06 89 GLU A N 1
ATOM 719 C CA . GLU A 1 89 ? -18.020 -0.820 21.253 1.00 85.06 89 GLU A CA 1
ATOM 720 C C . GLU A 1 89 ? -18.558 -2.239 21.006 1.00 85.06 89 GLU A C 1
ATOM 722 O O . GLU A 1 89 ? -19.122 -2.834 21.925 1.00 85.06 89 GLU A O 1
ATOM 727 N N . ILE A 1 90 ? -18.309 -2.817 19.823 1.00 83.88 90 ILE A N 1
ATOM 728 C CA . ILE A 1 90 ? -18.611 -4.228 19.522 1.00 83.88 90 ILE A CA 1
ATOM 729 C C . ILE A 1 90 ? -17.794 -5.154 20.428 1.00 83.88 90 ILE A C 1
ATOM 731 O O . ILE A 1 90 ? -18.349 -6.051 21.056 1.00 83.88 90 ILE A O 1
ATOM 735 N N . GLN A 1 91 ? -16.481 -4.926 20.541 1.00 85.69 91 GLN A N 1
ATOM 736 C CA . GLN A 1 91 ? -15.603 -5.741 21.391 1.00 85.69 91 GLN A CA 1
ATOM 737 C C . GLN A 1 91 ? -15.989 -5.681 22.871 1.00 85.69 91 GLN A C 1
ATOM 739 O O . GLN A 1 91 ? -15.846 -6.667 23.587 1.00 85.69 91 GLN A O 1
ATOM 744 N N . ALA A 1 92 ? -16.493 -4.535 23.329 1.00 86.19 92 ALA A N 1
ATOM 745 C CA . ALA A 1 92 ? -16.969 -4.352 24.694 1.00 86.19 92 ALA A CA 1
ATOM 746 C C . ALA A 1 92 ? -18.389 -4.904 24.931 1.00 86.19 92 ALA A C 1
ATOM 748 O O . ALA A 1 92 ? -18.916 -4.731 26.028 1.00 86.19 92 ALA A O 1
ATOM 749 N N . GLY A 1 93 ? -19.034 -5.503 23.919 1.00 82.38 93 GLY A N 1
ATOM 750 C CA . GLY A 1 93 ? -20.414 -5.992 24.006 1.00 82.38 93 GLY A CA 1
ATOM 751 C C . GLY A 1 93 ? -21.452 -4.884 24.218 1.00 82.38 93 GLY A C 1
ATOM 752 O O . GLY A 1 93 ? -22.565 -5.159 24.652 1.00 82.38 93 GLY A O 1
ATOM 753 N N . LYS A 1 94 ? -21.092 -3.621 23.945 1.00 78.25 94 LYS A N 1
ATOM 754 C CA . LYS A 1 94 ? -21.954 -2.445 24.165 1.00 78.25 94 LYS A CA 1
ATOM 755 C C . LYS A 1 94 ? -22.960 -2.226 23.037 1.00 78.25 94 LYS A C 1
ATOM 757 O O . LYS A 1 94 ? -23.906 -1.464 23.203 1.00 78.25 94 LYS A O 1
ATOM 762 N N . ILE A 1 95 ? -22.734 -2.862 21.890 1.00 73.75 95 ILE A N 1
ATOM 763 C CA . ILE A 1 95 ? -23.567 -2.777 20.692 1.00 73.75 95 ILE A CA 1
ATOM 764 C C . ILE A 1 95 ? -23.998 -4.196 20.331 1.00 73.75 95 ILE A C 1
ATOM 766 O O . ILE A 1 95 ? -23.154 -5.066 20.114 1.00 73.75 95 ILE A O 1
ATOM 770 N N . ALA A 1 96 ? -25.311 -4.425 20.276 1.00 72.31 96 ALA A N 1
ATOM 771 C CA . ALA A 1 96 ? -25.865 -5.638 19.692 1.00 72.31 96 ALA A CA 1
ATOM 772 C C . ALA A 1 96 ? -25.543 -5.656 18.192 1.00 72.31 96 ALA A C 1
ATOM 774 O O . ALA A 1 96 ? -25.542 -4.614 17.541 1.00 72.31 96 ALA A O 1
ATOM 775 N N . THR A 1 97 ? -25.285 -6.827 17.615 1.00 65.94 97 THR A N 1
ATOM 776 C CA . THR A 1 97 ? -24.938 -6.951 16.188 1.00 65.94 97 THR A CA 1
ATOM 777 C C . THR A 1 97 ? -25.989 -6.297 15.275 1.00 65.94 97 THR A C 1
ATOM 779 O O . THR A 1 97 ? -25.643 -5.694 14.260 1.00 65.94 97 THR A O 1
ATOM 782 N N . ASP A 1 98 ? -27.251 -6.291 15.704 1.00 68.56 98 ASP A N 1
ATOM 783 C CA . ASP A 1 98 ? -28.374 -5.679 14.986 1.00 68.56 98 ASP A CA 1
ATOM 784 C C . ASP A 1 98 ? -28.362 -4.134 15.014 1.00 68.56 98 ASP A C 1
ATOM 786 O O . ASP A 1 98 ? -28.997 -3.493 14.179 1.00 68.56 98 ASP A O 1
ATOM 790 N N . SER A 1 99 ? -27.601 -3.506 15.921 1.00 75.50 99 SER A N 1
ATOM 791 C CA . SER A 1 99 ? -27.446 -2.045 16.028 1.00 75.50 99 SER A CA 1
ATOM 792 C C . SER A 1 99 ? -26.131 -1.507 15.444 1.00 75.50 99 SER A C 1
ATOM 794 O O . SER A 1 99 ? -25.804 -0.326 15.591 1.00 75.50 99 SER A O 1
ATOM 796 N N . ILE A 1 100 ? -25.395 -2.328 14.684 1.00 75.94 100 ILE A N 1
ATOM 797 C CA . ILE A 1 100 ? -24.194 -1.895 13.946 1.00 75.94 100 ILE A CA 1
ATOM 798 C C . ILE A 1 100 ? -24.518 -0.755 12.965 1.00 75.94 100 ILE A C 1
ATOM 800 O O . ILE A 1 100 ? -23.716 0.165 12.802 1.00 75.94 100 ILE A O 1
ATOM 804 N N . TYR A 1 101 ? -25.708 -0.768 12.353 1.00 71.56 101 TYR A N 1
ATOM 805 C CA . TYR A 1 101 ? -26.131 0.264 11.401 1.00 71.56 101 TYR A CA 1
ATOM 806 C C . TYR A 1 101 ? -26.227 1.664 12.033 1.00 71.56 101 TYR A C 1
ATOM 808 O O . TYR A 1 101 ? -25.781 2.644 11.432 1.00 71.56 101 TYR A O 1
ATOM 816 N N . SER A 1 102 ? -26.755 1.780 13.257 1.00 75.50 102 SER A N 1
ATOM 817 C CA . SER A 1 102 ? -26.833 3.073 13.951 1.00 75.50 102 SER A CA 1
ATOM 818 C C . SER A 1 102 ? -25.452 3.577 14.358 1.00 75.50 102 SER A C 1
ATOM 820 O O . SER A 1 102 ? -25.127 4.732 14.092 1.00 75.50 102 SER A O 1
ATOM 822 N N . GLY A 1 103 ? -24.598 2.698 14.895 1.00 75.12 103 GLY A N 1
ATOM 823 C CA . GLY A 1 103 ? -23.220 3.065 15.226 1.00 75.12 103 GLY A CA 1
ATOM 824 C C . GLY A 1 103 ? -22.422 3.498 13.990 1.00 75.12 103 GLY A C 1
ATOM 825 O O . GLY A 1 103 ? -21.649 4.454 14.048 1.00 75.12 103 GLY A O 1
ATOM 826 N N . PHE A 1 104 ? -22.647 2.856 12.840 1.00 77.06 104 PHE A N 1
ATOM 827 C CA . PHE A 1 104 ? -22.053 3.259 11.564 1.00 77.06 104 PHE A CA 1
ATOM 828 C C . PHE A 1 104 ? -22.487 4.675 11.154 1.00 77.06 104 PHE A C 1
ATOM 830 O O . PHE A 1 104 ? -21.641 5.512 10.832 1.00 77.06 104 PHE A O 1
ATOM 837 N N . LYS A 1 105 ? -23.792 4.969 11.223 1.00 77.19 105 LYS A N 1
ATOM 838 C CA . LYS A 1 105 ? -24.361 6.278 10.870 1.00 77.19 105 LYS A CA 1
ATOM 839 C C . LYS A 1 105 ? -23.804 7.416 11.730 1.00 77.19 105 LYS A C 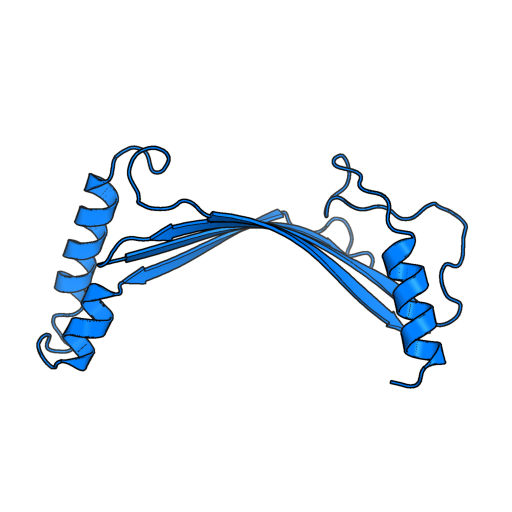1
ATOM 841 O O . LYS A 1 105 ? -23.528 8.493 11.203 1.00 77.19 105 LYS A O 1
ATOM 846 N N . ASP A 1 106 ? -23.593 7.178 13.021 1.00 78.12 106 ASP A N 1
ATOM 847 C CA . ASP A 1 106 ? -23.034 8.185 13.928 1.00 78.12 106 ASP A CA 1
ATOM 848 C C . ASP A 1 106 ? -21.565 8.505 13.612 1.00 78.12 106 ASP A C 1
ATOM 850 O O . ASP A 1 106 ? -21.171 9.671 13.632 1.00 78.12 106 ASP A O 1
ATOM 854 N N . ASN A 1 107 ? -20.765 7.502 13.228 1.00 74.19 107 ASN A N 1
ATOM 855 C CA . ASN A 1 107 ? -19.378 7.726 12.802 1.00 74.19 107 ASN A CA 1
ATOM 856 C C . ASN A 1 107 ? -19.288 8.487 11.464 1.00 74.19 107 ASN A C 1
ATOM 858 O O . ASN A 1 107 ? -18.364 9.277 11.272 1.00 74.19 107 ASN A O 1
ATOM 862 N N . LEU A 1 108 ? -20.227 8.270 10.532 1.00 74.44 108 LEU A N 1
ATOM 863 C CA . LEU A 1 108 ? -20.266 9.028 9.273 1.00 74.44 108 LEU A CA 1
ATOM 864 C C . LEU A 1 108 ? -20.591 10.504 9.501 1.00 74.44 108 LEU A C 1
ATOM 866 O O . LEU A 1 108 ? -19.937 11.365 8.922 1.00 74.44 108 LEU A O 1
ATOM 870 N N . ARG A 1 109 ? -21.543 10.801 10.388 1.00 76.69 109 ARG A N 1
ATOM 871 C CA . ARG A 1 109 ? -21.871 12.182 10.773 1.00 76.69 109 ARG A CA 1
ATOM 872 C C . ARG A 1 109 ? -20.689 12.895 11.414 1.00 76.69 109 ARG A C 1
ATOM 874 O O . ARG A 1 109 ? -20.472 14.075 11.159 1.00 76.69 109 ARG A O 1
ATOM 881 N N . GLU A 1 110 ? -19.909 12.180 12.225 1.00 70.50 110 GLU A N 1
ATOM 882 C CA . GLU A 1 110 ? -18.658 12.714 12.758 1.00 70.50 110 GLU A CA 1
ATOM 883 C C . GLU A 1 110 ? -17.709 13.081 11.612 1.00 70.50 110 GLU A C 1
ATOM 885 O O . GLU A 1 110 ? -17.187 14.189 11.606 1.00 70.50 110 GLU A O 1
ATOM 890 N N . LEU A 1 111 ? -17.570 12.220 10.598 1.00 66.25 111 LEU A N 1
ATOM 891 C CA . LEU A 1 111 ? -16.730 12.464 9.422 1.00 66.25 111 LEU A CA 1
ATOM 892 C C . LEU A 1 111 ? -17.189 13.684 8.604 1.00 66.25 111 LEU A C 1
ATOM 894 O O . LEU A 1 111 ? -16.359 14.506 8.228 1.00 66.25 111 LEU A O 1
ATOM 898 N N . GLU A 1 112 ? -18.496 13.840 8.391 1.00 68.50 112 GLU A N 1
ATOM 899 C CA . GLU A 1 112 ? -19.102 15.007 7.729 1.00 68.50 112 GLU A CA 1
ATOM 900 C C . GLU A 1 112 ? -18.901 16.301 8.538 1.00 68.50 112 GLU A C 1
ATOM 902 O O . GLU A 1 112 ? -18.683 17.373 7.973 1.00 68.50 112 GLU A O 1
ATOM 907 N N . SER A 1 113 ? -18.916 16.208 9.874 1.00 65.00 113 SER A N 1
ATOM 908 C CA . SER A 1 113 ? -18.724 17.357 10.771 1.00 65.00 113 SER A CA 1
ATOM 909 C C . SER A 1 113 ? -17.283 17.880 10.827 1.00 65.00 113 SER A C 1
ATOM 911 O O . SER A 1 113 ? -17.048 18.985 11.323 1.00 65.00 113 SER A O 1
ATOM 913 N N . LEU A 1 114 ? -16.313 17.125 10.294 1.00 58.69 114 LEU A N 1
ATOM 914 C CA . LEU A 1 114 ? -14.903 17.530 10.242 1.00 58.69 114 LEU A CA 1
ATOM 915 C C . LEU A 1 114 ? -14.632 18.652 9.215 1.00 58.69 114 LEU A C 1
ATOM 917 O O . LEU A 1 114 ? -13.531 19.203 9.210 1.00 58.69 114 LEU A O 1
ATOM 921 N N . GLY A 1 115 ? -15.625 19.063 8.416 1.00 58.66 115 GLY A N 1
ATOM 922 C CA . GLY A 1 115 ? -15.476 20.099 7.386 1.00 58.66 115 GLY A CA 1
ATOM 923 C C . GLY A 1 115 ? -14.637 19.620 6.198 1.00 58.66 115 GLY A C 1
ATOM 924 O O . GLY A 1 115 ? -14.447 18.418 6.025 1.00 58.66 115 GLY A O 1
ATOM 925 N N . ASP A 1 116 ? -14.143 20.551 5.368 1.00 50.81 116 ASP A N 1
ATOM 926 C CA . ASP A 1 116 ? -13.248 20.227 4.247 1.00 50.81 116 ASP A CA 1
ATOM 927 C C . ASP A 1 116 ? -12.109 19.315 4.760 1.00 50.81 116 ASP A C 1
ATOM 929 O O . ASP A 1 116 ? -11.380 19.727 5.677 1.00 50.81 116 ASP A O 1
ATOM 933 N N . PRO A 1 117 ? -11.968 18.071 4.250 1.00 49.22 117 PRO A N 1
ATOM 934 C CA . PRO A 1 117 ? -11.103 17.031 4.823 1.00 49.22 117 PRO A CA 1
ATOM 935 C C . PRO A 1 117 ? -9.616 17.410 4.938 1.00 49.22 117 PRO A C 1
ATOM 937 O O . PRO A 1 117 ? -8.814 16.643 5.472 1.00 49.22 117 PRO A O 1
ATOM 940 N N . LEU A 1 118 ? -9.228 18.591 4.455 1.00 44.25 118 LEU A N 1
ATOM 941 C CA . LEU A 1 118 ? -7.877 19.131 4.497 1.00 44.25 118 LEU A CA 1
ATOM 942 C C . LEU A 1 118 ? -7.537 19.950 5.753 1.00 44.25 118 LEU A C 1
ATOM 944 O O . LEU A 1 118 ? -6.350 20.158 5.994 1.00 44.25 118 LEU A O 1
ATOM 948 N N . VAL A 1 119 ? -8.504 20.404 6.564 1.00 44.78 119 VAL A N 1
ATOM 949 C CA . VAL A 1 119 ? -8.208 21.452 7.573 1.00 44.78 119 VAL A CA 1
ATOM 950 C C . VAL A 1 119 ? -8.357 21.012 9.035 1.00 44.78 119 VAL A C 1
ATOM 952 O O . VAL A 1 119 ? -7.713 21.597 9.906 1.00 44.78 119 VAL A O 1
ATOM 955 N N . LYS A 1 120 ? -9.128 19.966 9.360 1.00 44.88 120 LYS A N 1
ATOM 956 C CA . LYS A 1 120 ? -9.374 19.604 10.773 1.00 44.88 120 LYS A CA 1
ATOM 957 C C . LYS A 1 120 ? -9.289 18.112 11.071 1.00 44.88 120 LYS A C 1
ATOM 959 O O . LYS A 1 120 ? -10.270 17.512 11.481 1.00 44.88 120 LYS A O 1
ATOM 964 N N . VAL A 1 121 ? -8.105 17.508 10.977 1.00 46.97 121 VAL A N 1
ATOM 965 C CA . VAL A 1 121 ? -7.848 16.242 11.687 1.00 46.97 121 VAL A CA 1
ATOM 966 C C . VAL A 1 121 ? -6.411 16.206 12.196 1.00 46.97 121 VAL A C 1
ATOM 968 O O . VAL A 1 121 ? -5.478 16.588 11.492 1.00 46.97 121 VAL A O 1
ATOM 971 N N . GLY A 1 122 ? -6.237 15.748 13.438 1.00 52.50 122 GLY A N 1
ATOM 972 C CA . GLY A 1 122 ? -4.939 15.560 14.076 1.00 52.50 122 GLY A CA 1
ATOM 973 C C . GLY A 1 122 ? -3.930 14.805 13.202 1.00 52.50 122 GLY A C 1
ATOM 974 O O . GLY A 1 122 ? -4.289 13.928 12.422 1.00 52.50 122 GLY A O 1
ATOM 975 N N . LYS A 1 123 ? -2.655 15.181 13.357 1.00 46.19 123 LYS A N 1
ATOM 976 C CA . LYS A 1 123 ? -1.448 14.625 12.717 1.00 46.19 123 LYS A CA 1
ATOM 977 C C . LYS A 1 123 ? -1.688 13.984 11.341 1.00 46.19 123 LYS A C 1
ATOM 979 O O . LYS A 1 123 ? -1.783 12.761 11.219 1.00 46.19 123 LYS A O 1
ATOM 984 N N . ILE A 1 124 ? -1.672 14.818 10.305 1.00 48.75 124 ILE A N 1
ATOM 985 C CA . ILE A 1 124 ? -1.542 14.368 8.917 1.00 48.75 124 ILE A CA 1
ATOM 986 C C . ILE A 1 124 ? -0.152 13.746 8.755 1.00 48.75 124 ILE A C 1
ATOM 988 O O . ILE A 1 124 ? 0.864 14.368 9.062 1.00 48.75 124 ILE A O 1
ATOM 992 N N . VAL A 1 125 ? -0.107 12.500 8.288 1.00 53.75 125 VAL A N 1
ATOM 993 C CA . VAL A 1 125 ? 1.138 11.846 7.878 1.00 53.75 125 VAL A CA 1
ATOM 994 C C . VAL A 1 125 ? 1.047 11.605 6.383 1.00 53.75 125 VAL A C 1
ATOM 996 O O . VAL A 1 125 ? 0.195 10.835 5.936 1.00 53.75 125 VAL A O 1
ATOM 999 N N . VAL A 1 126 ? 1.923 12.275 5.639 1.00 50.00 126 VAL A N 1
ATOM 1000 C CA . VAL A 1 126 ? 2.152 12.012 4.219 1.00 50.00 126 VAL A CA 1
ATOM 1001 C C . VAL A 1 126 ? 3.351 11.082 4.115 1.00 50.00 126 VAL A C 1
ATOM 1003 O O . VAL A 1 126 ? 4.397 11.355 4.704 1.00 50.00 126 VAL A O 1
ATOM 1006 N N . GLN A 1 127 ? 3.197 9.966 3.407 1.00 54.31 127 GLN A N 1
ATOM 1007 C CA . GLN A 1 127 ? 4.312 9.067 3.117 1.00 54.31 127 GLN A CA 1
ATOM 1008 C C . GLN A 1 127 ? 4.364 8.771 1.624 1.00 54.31 127 GLN A C 1
ATOM 1010 O O . GLN A 1 127 ? 3.345 8.426 1.021 1.00 54.31 127 GLN A O 1
ATOM 1015 N N . LEU A 1 128 ? 5.564 8.890 1.061 1.00 51.66 128 LEU A N 1
ATOM 1016 C CA . LEU A 1 128 ? 5.852 8.616 -0.337 1.00 51.66 128 LEU A CA 1
ATOM 1017 C C . LEU A 1 128 ? 6.728 7.374 -0.429 1.00 51.66 128 LEU A C 1
ATOM 1019 O O . LEU A 1 128 ? 7.760 7.300 0.239 1.00 51.66 128 LEU A O 1
ATOM 1023 N N . TRP A 1 129 ? 6.337 6.414 -1.262 1.00 69.50 129 TRP A N 1
ATOM 1024 C CA . TRP A 1 129 ? 7.130 5.204 -1.462 1.00 69.50 129 TRP A CA 1
ATOM 1025 C C . TRP A 1 129 ? 7.100 4.757 -2.914 1.00 69.50 129 TRP A C 1
ATOM 1027 O O . TRP A 1 129 ? 6.037 4.682 -3.541 1.00 69.50 129 TRP A O 1
ATOM 1037 N N . TYR A 1 130 ? 8.270 4.358 -3.396 1.00 71.62 130 TYR A N 1
ATOM 1038 C CA . TYR A 1 130 ? 8.423 3.658 -4.660 1.00 71.62 130 TYR A CA 1
ATOM 1039 C C . TYR A 1 130 ? 8.547 2.160 -4.410 1.00 71.62 130 TYR A C 1
ATOM 1041 O O . TYR A 1 130 ? 9.258 1.720 -3.505 1.00 71.62 130 TYR A O 1
ATOM 1049 N N . ARG A 1 131 ? 7.870 1.362 -5.235 1.00 78.00 131 ARG A N 1
ATOM 1050 C CA . ARG A 1 131 ? 8.044 -0.092 -5.268 1.00 78.00 131 ARG A CA 1
ATOM 1051 C C . ARG A 1 131 ? 8.335 -0.529 -6.695 1.00 78.00 131 ARG A C 1
ATOM 1053 O O . ARG A 1 131 ? 7.581 -0.203 -7.605 1.00 78.00 131 ARG A O 1
ATOM 1060 N N . ALA A 1 132 ? 9.394 -1.312 -6.868 1.00 77.12 132 ALA A N 1
ATOM 1061 C CA . ALA A 1 132 ? 9.710 -1.986 -8.120 1.00 77.12 132 ALA A CA 1
ATOM 1062 C C . ALA A 1 132 ? 9.481 -3.492 -7.963 1.00 77.12 132 ALA A C 1
ATOM 1064 O O . ALA A 1 132 ? 9.875 -4.081 -6.954 1.00 77.12 132 ALA A O 1
ATOM 1065 N N . THR A 1 133 ? 8.851 -4.115 -8.959 1.00 79.00 133 THR A N 1
ATOM 1066 C CA . THR A 1 133 ? 8.742 -5.578 -9.028 1.00 79.00 133 THR A CA 1
ATOM 1067 C C . THR A 1 133 ? 9.708 -6.086 -10.084 1.00 79.00 133 THR A C 1
ATOM 1069 O O . THR A 1 133 ? 9.676 -5.632 -11.231 1.00 79.00 133 THR A O 1
ATOM 1072 N N . VAL A 1 134 ? 10.551 -7.039 -9.692 1.00 76.12 134 VAL A N 1
ATOM 1073 C CA . VAL A 1 134 ? 11.542 -7.678 -10.561 1.00 76.12 134 VAL A CA 1
ATOM 1074 C C . VAL A 1 134 ? 11.146 -9.119 -10.846 1.00 76.12 134 VAL A C 1
ATOM 1076 O O . VAL A 1 134 ? 10.537 -9.781 -10.007 1.00 76.12 134 VAL A O 1
ATOM 1079 N N . ALA A 1 135 ? 11.492 -9.607 -12.030 1.00 79.38 135 ALA A N 1
ATOM 1080 C CA . ALA A 1 135 ? 11.362 -11.014 -12.386 1.00 79.38 135 ALA A CA 1
ATOM 1081 C C . ALA A 1 135 ? 12.645 -11.497 -13.073 1.00 79.38 135 ALA A C 1
ATOM 1083 O O . ALA A 1 135 ? 13.296 -10.675 -13.728 1.00 79.38 135 ALA A O 1
ATOM 1084 N N . PRO A 1 136 ? 12.984 -12.796 -12.967 1.00 77.50 136 PRO A N 1
ATOM 1085 C CA . PRO A 1 136 ? 14.074 -13.372 -13.738 1.00 77.50 136 PRO A CA 1
ATOM 1086 C C . PRO A 1 136 ? 13.885 -13.139 -15.240 1.00 77.50 136 PRO A C 1
ATOM 1088 O O . PRO A 1 136 ? 12.751 -13.125 -15.746 1.00 77.50 136 PRO A O 1
ATOM 1091 N N . ASN A 1 137 ? 14.991 -12.967 -15.953 1.00 73.38 137 ASN A N 1
ATOM 1092 C CA . ASN A 1 137 ? 15.008 -13.010 -17.406 1.00 73.38 137 ASN A CA 1
ATOM 1093 C C . ASN A 1 137 ? 14.660 -14.438 -17.857 1.00 73.38 137 ASN A C 1
ATOM 1095 O O . ASN A 1 137 ? 15.084 -15.413 -17.238 1.00 73.38 137 ASN A O 1
ATOM 1099 N N . ARG A 1 138 ? 13.798 -14.542 -18.872 1.00 61.81 138 ARG A N 1
ATOM 1100 C CA . ARG A 1 138 ? 13.468 -15.806 -19.541 1.00 61.81 138 ARG A CA 1
ATOM 1101 C C . ARG A 1 138 ? 14.340 -15.950 -20.770 1.00 61.81 138 ARG A C 1
ATOM 1103 O O . ARG A 1 138 ? 14.559 -14.893 -21.406 1.00 61.81 138 ARG A O 1
#

Sequence (138 aa):
MKDDEKNSIRILINSAIPDPEVKGGLRWPMGKSYSKDYRIVGVWHNEFKSYKSPSLKLEVRNVDRFIFKTGPGEATIEINLKLRRLVSEIQAGKIATDSIYSGFKDNLRELESLGDPLVKVGKIVVQLWYRATVAPNR

pLDDT: mean 75.55, std 11.57, range [44.25, 87.69]

Organism: NCBI:txid2935761

Foldseek 3Di:
DDPLVVVLVVQQVVQWDQDPVAFLRTDHDPDDPSHPWKDWQKKKKKKWKWFDDQQKIKIWIFIGMQGPVPGRDDTDIDIDIDGNNLVVCVVVVVDDPVCSVVSVVVVVVVVVVQPPPPPDGPDIDIDIDMDTDMDTDD

Secondary structure (DSSP, 8-state):
--HHHHHHHHHHHHT-EE-TTSTTSEE--TT--S-SSEEEEEEEEEEEEEEE-SSEEEEEEEEEEEETTTBSPPEEEEEEEEEHHHHHHHHTT-S-GGGHHHHHHHHHHHHHHT-STTTSSS--EEEEEEEEEEEE--

InterPro domains:
  IPR057225 Domain of unknown function DUF7903 [PF25475] (2-109)

Radius of gyration: 21.4 Å; chains: 1; bounding box: 53×38×49 Å